Protein AF-A0A7X9AD05-F1 (afdb_monomer_lite)

Secondary structure (DSSP, 8-state):
-HHHHHHHHHHHHHHHGGG-S---PBPPTT-THHHHHHHHHHHHTPPPPPSSPSPBHHHHHHHHTTS-TT-TTHHHHHHHHHHH-GGGGS--SEEEEEEEEE---------SSS--SGGGG---GGGPPPSEEEEEEEEETTTEEEEEEEEE---S-------SS---S-SSS---TTT---

Foldseek 3Di:
DVVVVVVVVVVVVVVVVVPDFQAQDFDDPPDCLQVLQQVLCVLQPHDGPDPPDRHTLLSSLVSLVVRDCPDPPVVSSVVSCVVSPVNSNDQDQKTKDKDKDADDDEDDDPDPPDDQDPVSVDDDQVPDDFRIKIKIWMHGGPPDTDIDIDTHHDDPDDPDPPPVPDPPDRDPPHDDPVNDDD

Radius of gyration: 24.38 Å; chains: 1; bounding box: 54×46×70 Å

Structure (mmCIF, N/CA/C/O backbone):
data_AF-A0A7X9AD05-F1
#
_entry.id   AF-A0A7X9AD05-F1
#
loop_
_atom_site.group_PDB
_atom_site.id
_atom_site.type_symbol
_atom_site.label_atom_id
_atom_site.label_alt_id
_atom_site.label_comp_id
_atom_site.label_asym_id
_atom_site.label_entity_id
_atom_site.label_seq_id
_atom_site.pdbx_PDB_ins_code
_atom_site.Cartn_x
_atom_site.Cartn_y
_atom_site.Cartn_z
_atom_site.occupancy
_atom_site.B_iso_or_equiv
_atom_site.auth_seq_id
_atom_site.auth_comp_id
_atom_site.auth_asym_id
_atom_site.auth_atom_id
_atom_site.pdbx_PDB_model_num
ATOM 1 N N . MET A 1 1 ? 12.994 30.775 -22.967 1.00 59.28 1 MET A N 1
ATOM 2 C CA . MET A 1 1 ? 13.654 29.987 -21.895 1.00 59.28 1 MET A CA 1
ATOM 3 C C . MET A 1 1 ? 13.111 30.333 -20.508 1.00 59.28 1 MET A C 1
ATOM 5 O O . MET A 1 1 ? 12.642 29.428 -19.836 1.00 59.28 1 MET A O 1
ATOM 9 N N . LYS A 1 2 ? 13.046 31.617 -20.122 1.00 66.50 2 LYS A N 1
ATOM 10 C CA . LYS A 1 2 ? 12.497 32.092 -18.831 1.00 66.50 2 LYS A CA 1
ATOM 11 C C . LYS A 1 2 ? 11.080 31.570 -18.504 1.00 66.50 2 LYS A C 1
ATOM 13 O O . LYS A 1 2 ? 10.853 31.077 -17.409 1.00 66.50 2 LYS A O 1
ATOM 18 N N . ASN A 1 3 ? 10.178 31.549 -19.490 1.00 73.88 3 ASN A N 1
ATOM 19 C CA . ASN A 1 3 ? 8.810 31.038 -19.306 1.00 73.88 3 ASN A CA 1
ATOM 20 C C . ASN A 1 3 ? 8.749 29.505 -19.155 1.00 73.88 3 ASN A C 1
ATOM 22 O O . ASN A 1 3 ? 7.853 29.002 -18.498 1.00 73.88 3 ASN A O 1
ATOM 26 N N . ARG A 1 4 ? 9.710 28.755 -19.721 1.00 81.56 4 ARG A N 1
ATOM 27 C CA . ARG A 1 4 ? 9.767 27.285 -19.590 1.00 81.56 4 ARG A CA 1
ATOM 28 C C . ARG A 1 4 ? 10.265 26.867 -18.206 1.00 81.56 4 ARG A C 1
ATOM 30 O O . ARG A 1 4 ? 9.735 25.929 -17.631 1.00 81.56 4 ARG A O 1
ATOM 37 N N . ILE A 1 5 ? 11.232 27.610 -17.665 1.00 85.12 5 ILE A N 1
ATOM 38 C CA . ILE A 1 5 ? 11.743 27.420 -16.299 1.00 85.12 5 ILE A CA 1
ATOM 39 C C . ILE A 1 5 ? 10.659 27.762 -15.272 1.00 85.12 5 ILE A C 1
ATOM 41 O O . ILE A 1 5 ? 10.474 27.018 -14.317 1.00 85.12 5 ILE A O 1
ATOM 45 N N . LEU A 1 6 ? 9.899 28.842 -15.501 1.00 86.06 6 LEU A N 1
ATOM 46 C CA . LEU A 1 6 ? 8.766 29.209 -14.650 1.00 86.06 6 LEU A CA 1
ATOM 47 C C . LEU A 1 6 ? 7.694 28.108 -14.631 1.00 86.06 6 LEU A C 1
ATOM 49 O O . LEU A 1 6 ? 7.221 27.746 -13.563 1.00 86.06 6 LEU A O 1
ATOM 53 N N . VAL A 1 7 ? 7.350 27.549 -15.797 1.00 88.31 7 VAL A N 1
ATOM 54 C CA . VAL A 1 7 ? 6.380 26.446 -15.903 1.00 88.31 7 VAL A CA 1
ATOM 55 C C . VAL A 1 7 ? 6.884 25.188 -15.189 1.00 88.31 7 VAL A C 1
ATOM 57 O O . VAL A 1 7 ? 6.126 24.587 -14.437 1.00 88.31 7 VAL A O 1
ATOM 60 N N . LEU A 1 8 ? 8.160 24.824 -15.350 1.00 86.50 8 LEU A N 1
ATOM 61 C CA . LEU A 1 8 ? 8.777 23.700 -14.632 1.00 86.50 8 LEU A CA 1
ATOM 62 C C . LEU A 1 8 ? 8.750 23.891 -13.109 1.00 86.50 8 LEU A C 1
ATOM 64 O O . LEU A 1 8 ? 8.376 22.973 -12.388 1.00 86.50 8 LEU A O 1
ATOM 68 N N . LEU A 1 9 ? 9.073 25.091 -12.618 1.00 84.06 9 LEU A N 1
ATOM 69 C CA . LEU A 1 9 ? 8.995 25.421 -11.190 1.00 84.06 9 LEU A CA 1
ATOM 70 C C . LEU A 1 9 ? 7.565 25.336 -10.650 1.00 84.06 9 LEU A C 1
ATOM 72 O O . LEU A 1 9 ? 7.362 24.868 -9.534 1.00 84.06 9 LEU A O 1
ATOM 76 N N . LEU A 1 10 ? 6.580 25.761 -11.442 1.00 82.94 10 LEU A N 1
ATOM 77 C CA . LEU A 1 10 ? 5.171 25.738 -11.053 1.00 82.94 10 LEU A CA 1
ATOM 78 C C . LEU A 1 10 ? 4.627 24.302 -11.014 1.00 82.94 10 LEU A C 1
ATOM 80 O O . LEU A 1 10 ? 3.902 23.956 -10.088 1.00 82.94 10 LEU A O 1
ATOM 84 N N . ILE A 1 11 ? 5.051 23.444 -11.948 1.00 82.69 11 ILE A N 1
ATOM 85 C CA . ILE A 1 11 ? 4.758 22.003 -11.920 1.00 82.69 11 ILE A CA 1
ATOM 86 C C . ILE A 1 11 ? 5.378 21.361 -10.671 1.00 82.69 11 ILE A C 1
ATOM 88 O O . ILE A 1 11 ? 4.668 20.694 -9.924 1.00 82.69 11 ILE A O 1
ATOM 92 N N . CYS A 1 12 ? 6.660 21.610 -10.383 1.00 77.38 12 CYS A N 1
ATOM 93 C CA . CYS A 1 12 ? 7.314 21.073 -9.184 1.00 77.38 12 CYS A CA 1
ATOM 94 C C . CYS A 1 12 ? 6.660 21.563 -7.879 1.00 77.38 12 CYS A C 1
ATOM 96 O O . CYS A 1 12 ? 6.519 20.785 -6.937 1.00 77.38 12 CYS A O 1
ATOM 98 N N . ALA A 1 13 ? 6.220 22.824 -7.824 1.00 75.25 13 ALA A N 1
ATOM 99 C CA . ALA A 1 13 ? 5.523 23.376 -6.663 1.00 75.25 13 ALA A CA 1
ATOM 100 C C . ALA A 1 13 ? 4.153 22.711 -6.440 1.00 75.25 13 ALA A C 1
ATOM 102 O O . ALA A 1 13 ? 3.834 22.357 -5.308 1.00 75.25 13 ALA A O 1
ATOM 103 N N . VAL A 1 14 ? 3.381 22.458 -7.503 1.00 71.00 14 VAL A N 1
ATOM 104 C CA . VAL A 1 14 ? 2.099 21.734 -7.409 1.00 71.00 14 VAL A CA 1
ATOM 105 C C . VAL A 1 14 ? 2.316 20.277 -6.990 1.00 71.00 14 VAL A C 1
ATOM 107 O O . VAL A 1 14 ? 1.596 19.779 -6.133 1.00 71.00 14 VAL A O 1
ATOM 110 N N . PHE A 1 15 ? 3.343 19.601 -7.513 1.00 64.12 15 PHE A N 1
ATOM 111 C CA . PHE A 1 15 ? 3.672 18.230 -7.098 1.00 64.12 15 PHE A CA 1
ATOM 112 C C . PHE A 1 15 ? 4.129 18.130 -5.633 1.00 64.12 15 PHE A C 1
ATOM 114 O O . PHE A 1 15 ? 3.916 17.098 -5.003 1.00 64.12 15 PHE A O 1
ATOM 121 N N . SER A 1 16 ? 4.715 19.187 -5.061 1.00 59.03 16 SER A N 1
ATOM 122 C CA . SER A 1 16 ? 5.189 19.168 -3.669 1.00 59.03 16 SER A CA 1
ATOM 123 C C . SER A 1 16 ? 4.065 19.178 -2.625 1.00 59.03 16 SER A C 1
ATOM 125 O O . SER A 1 16 ? 4.252 18.652 -1.533 1.00 59.03 16 SER A O 1
ATOM 127 N N . THR A 1 17 ? 2.885 19.715 -2.956 1.00 54.47 17 THR A N 1
ATOM 128 C CA . THR A 1 17 ? 1.721 19.738 -2.049 1.00 54.47 17 THR A CA 1
ATOM 129 C C . THR A 1 17 ? 0.897 18.451 -2.088 1.00 54.47 17 THR A C 1
ATOM 131 O O . THR A 1 17 ? -0.057 18.304 -1.331 1.00 54.47 17 THR A O 1
ATOM 134 N N . LEU A 1 18 ? 1.241 17.519 -2.979 1.00 53.22 18 LEU A N 1
ATOM 135 C CA . LEU A 1 18 ? 0.522 16.267 -3.211 1.00 53.22 18 LEU A CA 1
ATOM 136 C C . LEU A 1 18 ? 0.957 15.127 -2.255 1.00 53.22 18 LEU A C 1
ATOM 138 O O . LEU A 1 18 ? 0.515 13.996 -2.396 1.00 53.22 18 LEU A O 1
ATOM 142 N N . THR A 1 19 ? 1.821 15.387 -1.274 1.00 51.84 19 THR A N 1
ATOM 143 C CA . THR A 1 19 ? 2.481 14.335 -0.476 1.00 51.84 19 THR A CA 1
ATOM 144 C C . THR A 1 19 ? 1.838 14.034 0.883 1.00 51.84 19 THR A C 1
ATOM 146 O O . THR A 1 19 ? 2.333 13.160 1.585 1.00 51.84 19 THR A O 1
ATOM 149 N N . ALA A 1 20 ? 0.746 14.709 1.262 1.00 48.84 20 ALA A N 1
ATOM 150 C CA . ALA A 1 20 ? 0.171 14.616 2.613 1.00 48.84 20 ALA A CA 1
ATOM 151 C C . ALA A 1 20 ? -1.355 14.404 2.629 1.00 48.84 20 ALA A C 1
ATOM 153 O O . ALA A 1 20 ? -2.076 15.076 3.364 1.00 48.84 20 ALA A O 1
ATOM 154 N N . ALA A 1 21 ? -1.866 13.497 1.795 1.00 53.94 21 ALA A N 1
ATOM 155 C CA . ALA A 1 21 ? -3.229 12.995 1.948 1.00 53.94 21 ALA A CA 1
ATOM 156 C C . ALA A 1 21 ? -3.192 11.622 2.631 1.00 53.94 21 ALA A C 1
ATOM 158 O O . ALA A 1 21 ? -2.285 10.836 2.330 1.00 53.94 21 ALA A O 1
ATOM 159 N N . PRO A 1 22 ? -4.154 11.304 3.520 1.00 59.25 22 PRO A N 1
ATOM 160 C CA . PRO A 1 22 ? -4.308 9.938 3.988 1.00 59.25 22 PRO A CA 1
ATOM 161 C C . PRO A 1 22 ? -4.460 9.019 2.782 1.00 59.25 22 PRO A C 1
ATOM 163 O O . PRO A 1 22 ? -5.060 9.370 1.760 1.00 59.25 22 PRO A O 1
ATOM 166 N N . SER A 1 23 ? -3.856 7.850 2.895 1.00 66.31 23 SER A N 1
ATOM 167 C CA . SER A 1 23 ? -3.658 6.943 1.783 1.00 66.31 23 SER A CA 1
ATOM 168 C C . SER A 1 23 ? -4.646 5.785 1.890 1.00 66.31 23 SER A C 1
ATOM 170 O O . SER A 1 23 ? -4.583 5.024 2.861 1.00 66.31 23 SER A O 1
ATOM 172 N N . PRO A 1 24 ? -5.503 5.561 0.878 1.00 69.31 24 PRO A N 1
ATOM 173 C CA . PRO A 1 24 ? -6.299 4.347 0.770 1.00 69.31 24 PRO A CA 1
ATOM 174 C C . PRO A 1 24 ? -5.419 3.197 0.259 1.00 69.31 24 PRO A C 1
ATOM 176 O O . PRO A 1 24 ? -5.693 2.564 -0.762 1.00 69.31 24 PRO A O 1
ATOM 179 N N . ALA A 1 25 ? -4.285 2.965 0.918 1.00 76.06 25 ALA A N 1
ATOM 180 C CA . ALA A 1 25 ? -3.402 1.867 0.575 1.00 76.06 25 ALA A CA 1
ATOM 181 C C . ALA A 1 25 ? -4.106 0.545 0.889 1.00 76.06 25 ALA A C 1
ATOM 183 O O . ALA A 1 25 ? -4.662 0.357 1.972 1.00 76.06 25 ALA A O 1
ATOM 184 N N . GLN A 1 26 ? -4.070 -0.382 -0.066 1.00 83.50 26 GLN A N 1
ATOM 185 C CA . GLN A 1 26 ? -4.309 -1.779 0.262 1.00 83.50 26 GLN A CA 1
ATOM 186 C C . GLN A 1 26 ? -3.167 -2.259 1.148 1.00 83.50 26 GLN A C 1
ATOM 188 O O . GLN A 1 26 ? -1.997 -2.028 0.843 1.00 83.50 26 GLN A O 1
ATOM 193 N N . ILE A 1 27 ? -3.516 -2.917 2.248 1.00 86.50 27 ILE A N 1
ATOM 194 C CA . ILE A 1 27 ? -2.545 -3.472 3.178 1.00 86.50 27 ILE A CA 1
ATOM 195 C C . ILE A 1 27 ? -1.965 -4.746 2.539 1.00 86.50 27 ILE A C 1
ATOM 197 O O . ILE A 1 27 ? -2.725 -5.686 2.266 1.00 86.50 27 ILE A O 1
ATOM 201 N N . PRO A 1 28 ? -0.642 -4.815 2.301 1.00 85.69 28 PRO A N 1
ATOM 202 C CA . PRO A 1 28 ? 0.008 -5.993 1.729 1.00 85.69 28 PRO A CA 1
ATOM 203 C C . PRO A 1 28 ? -0.277 -7.253 2.546 1.00 85.69 28 PRO A C 1
ATOM 205 O O . PRO A 1 28 ? -0.303 -7.181 3.771 1.00 85.69 28 PRO A O 1
ATOM 208 N N . MET A 1 29 ? -0.492 -8.399 1.890 1.00 87.56 29 MET A N 1
ATOM 209 C CA . MET A 1 29 ? -0.928 -9.649 2.542 1.00 87.56 29 MET A CA 1
ATOM 210 C C . MET A 1 29 ? 0.067 -10.188 3.587 1.00 87.56 29 MET A C 1
ATOM 212 O O . MET A 1 29 ? -0.317 -10.904 4.509 1.00 87.56 29 MET A O 1
ATOM 216 N N . ASP A 1 30 ? 1.340 -9.838 3.445 1.00 89.25 30 ASP A N 1
ATOM 217 C CA . ASP A 1 30 ? 2.445 -10.160 4.350 1.00 89.25 30 ASP A CA 1
ATOM 218 C C . ASP A 1 30 ? 2.546 -9.214 5.561 1.00 89.25 30 ASP A C 1
ATOM 220 O O . ASP A 1 30 ? 3.376 -9.429 6.444 1.00 89.25 30 ASP A O 1
ATOM 224 N N . SER A 1 31 ? 1.693 -8.188 5.640 1.00 89.56 31 SER A N 1
ATOM 225 C CA . SER A 1 31 ? 1.689 -7.232 6.746 1.00 89.56 31 SER A CA 1
ATOM 226 C C . SER A 1 31 ? 1.336 -7.895 8.088 1.00 89.56 31 SER A C 1
ATOM 228 O O . SER A 1 31 ? 0.340 -8.625 8.179 1.00 89.56 31 SER A O 1
ATOM 230 N N . PRO A 1 32 ? 2.073 -7.585 9.176 1.00 93.31 32 PRO A N 1
ATOM 231 C CA . PRO A 1 32 ? 1.780 -8.110 10.509 1.00 93.31 32 PRO A CA 1
ATOM 232 C C . PRO A 1 32 ? 0.438 -7.614 11.066 1.00 93.31 32 PRO A C 1
ATOM 234 O O . PRO A 1 32 ? -0.129 -8.274 11.939 1.00 93.31 32 PRO A O 1
ATOM 237 N N . ILE A 1 33 ? -0.114 -6.522 10.515 1.00 92.25 33 ILE A N 1
ATOM 238 C CA . ILE A 1 33 ? -1.386 -5.915 10.940 1.00 92.25 33 ILE A CA 1
ATOM 239 C C . ILE A 1 33 ? -2.511 -6.952 10.995 1.00 92.25 33 ILE A C 1
ATOM 241 O O . ILE A 1 33 ? -3.335 -6.916 11.902 1.00 92.25 33 ILE A O 1
ATOM 245 N N . TYR A 1 34 ? -2.543 -7.913 10.069 1.00 93.81 34 TYR A N 1
ATOM 246 C CA . TYR A 1 34 ? -3.579 -8.946 10.064 1.00 93.81 34 TYR A CA 1
ATOM 247 C C . TYR A 1 34 ? -3.544 -9.830 11.313 1.00 93.81 34 TYR A C 1
ATOM 249 O O . TYR A 1 34 ? -4.586 -10.140 11.886 1.00 93.81 34 TYR A O 1
ATOM 257 N N . GLN A 1 35 ? -2.347 -10.232 11.741 1.00 93.81 35 GLN A N 1
ATOM 258 C CA . GLN A 1 35 ? -2.169 -11.077 12.920 1.00 93.81 35 GLN A CA 1
ATOM 259 C C . GLN A 1 35 ? -2.347 -10.271 14.205 1.00 93.81 35 GLN A C 1
ATOM 261 O O . GLN A 1 35 ? -2.976 -10.750 15.149 1.00 93.81 35 GLN A O 1
ATOM 266 N N . GLU A 1 36 ? -1.824 -9.045 14.232 1.00 94.25 36 GLU A N 1
ATOM 267 C CA . GLU A 1 36 ? -1.976 -8.112 15.350 1.00 94.25 36 GLU A CA 1
ATOM 268 C C . GLU A 1 36 ? -3.465 -7.794 15.577 1.00 94.25 36 GLU A C 1
ATOM 270 O O . GLU A 1 36 ? -3.941 -7.858 16.711 1.00 94.25 36 GLU A O 1
ATOM 275 N N . MET A 1 37 ? -4.233 -7.574 14.503 1.00 93.88 37 MET A N 1
ATOM 276 C CA . MET A 1 37 ? -5.670 -7.319 14.586 1.00 93.88 37 MET A CA 1
ATOM 277 C C . MET A 1 37 ? -6.468 -8.532 15.047 1.00 93.88 37 MET A C 1
ATOM 279 O O . MET A 1 37 ? -7.274 -8.411 15.969 1.00 93.88 37 MET A O 1
ATOM 283 N N . ASP A 1 38 ? -6.215 -9.714 14.479 1.00 94.19 38 ASP A N 1
ATOM 284 C CA . ASP A 1 38 ? -6.850 -10.951 14.946 1.00 94.19 38 ASP A CA 1
ATOM 285 C C . ASP A 1 38 ? -6.571 -11.195 16.435 1.00 94.19 38 ASP A C 1
ATOM 287 O O . ASP A 1 38 ? -7.453 -11.621 17.183 1.00 94.19 38 ASP A O 1
ATOM 291 N N . THR A 1 39 ? -5.338 -10.924 16.870 1.00 94.62 39 THR A N 1
ATOM 292 C CA . THR A 1 39 ? -4.917 -11.078 18.264 1.00 94.62 39 THR A CA 1
ATOM 293 C C . THR A 1 39 ? -5.658 -10.097 19.160 1.00 94.62 39 THR A C 1
ATOM 295 O O . THR A 1 39 ? -6.234 -10.519 20.160 1.00 94.62 39 THR A O 1
ATOM 298 N N . LEU A 1 40 ? -5.717 -8.818 18.786 1.00 93.75 40 LEU A N 1
ATOM 299 C CA . LEU A 1 40 ? -6.407 -7.794 19.565 1.00 93.75 40 LEU A CA 1
ATOM 300 C C . LEU A 1 40 ? -7.902 -8.108 19.721 1.00 93.75 40 LEU A C 1
ATOM 302 O O . LEU A 1 40 ? -8.422 -8.077 20.835 1.00 93.75 40 LEU A O 1
ATOM 306 N N . PHE A 1 41 ? -8.580 -8.505 18.640 1.00 93.56 41 PHE A N 1
ATOM 307 C CA . PHE A 1 41 ? -9.992 -8.896 18.695 1.00 93.56 41 PHE A CA 1
ATOM 308 C C . PHE A 1 41 ? -10.225 -10.110 19.603 1.00 93.56 41 PHE A C 1
ATOM 310 O O . PHE A 1 41 ? -11.164 -10.107 20.401 1.00 93.56 41 PHE A O 1
ATOM 317 N N . ARG A 1 42 ? -9.344 -11.121 19.554 1.00 92.94 42 ARG A N 1
ATOM 318 C CA . ARG A 1 42 ? -9.415 -12.283 20.460 1.00 92.94 42 ARG A CA 1
ATOM 319 C C . ARG A 1 42 ? -9.202 -11.898 21.918 1.00 92.94 42 ARG A C 1
ATOM 321 O O . ARG A 1 42 ? -9.922 -12.401 22.774 1.00 92.94 42 ARG A O 1
ATOM 328 N N . LEU A 1 43 ? -8.229 -11.032 22.195 1.00 93.12 43 LEU A N 1
ATOM 329 C CA . LEU A 1 43 ? -7.899 -10.586 23.548 1.00 93.12 43 LEU A CA 1
ATOM 330 C C . LEU A 1 43 ? -9.057 -9.810 24.188 1.00 93.12 43 LEU A C 1
ATOM 332 O O . LEU A 1 43 ? -9.370 -10.026 25.354 1.00 93.12 43 LEU A O 1
ATOM 336 N N . VAL A 1 44 ? -9.742 -8.969 23.410 1.00 91.31 44 VAL A N 1
ATOM 337 C CA . VAL A 1 44 ? -10.922 -8.209 23.862 1.00 91.31 44 VAL A CA 1
ATOM 338 C C . VAL A 1 44 ? -12.191 -9.081 23.910 1.00 91.31 44 VAL A C 1
ATOM 340 O O . VAL A 1 44 ? -13.201 -8.683 24.484 1.00 91.31 44 VAL A O 1
ATOM 343 N N . GLY A 1 45 ? -12.156 -10.297 23.352 1.00 90.44 45 GLY A N 1
ATOM 344 C CA . GLY A 1 45 ? -13.301 -11.212 23.317 1.00 90.44 45 GLY A CA 1
ATOM 345 C C . GLY A 1 45 ? -14.348 -10.861 22.253 1.00 90.44 45 GLY A C 1
ATOM 346 O O . GLY A 1 45 ? -15.505 -11.265 22.370 1.00 90.44 45 GLY A O 1
ATOM 347 N N . LEU A 1 46 ? -13.957 -10.113 21.219 1.00 90.44 46 LEU A N 1
ATOM 348 C CA . LEU A 1 46 ? -14.804 -9.764 20.080 1.00 90.44 46 LEU A CA 1
ATOM 349 C C . LEU A 1 46 ? -14.728 -10.838 18.978 1.00 90.44 46 LEU A C 1
ATOM 351 O O . LEU A 1 46 ? -13.721 -11.545 18.859 1.00 90.44 46 LEU A O 1
ATOM 355 N N . PRO A 1 47 ? -15.778 -10.978 18.145 1.00 90.31 47 PRO A N 1
ATOM 356 C CA . PRO A 1 47 ? -15.711 -11.832 16.964 1.00 90.31 47 PRO A CA 1
ATOM 357 C C . PRO A 1 47 ? -14.605 -11.347 16.025 1.00 90.31 47 PRO A C 1
ATOM 359 O O . PRO A 1 47 ? -14.409 -10.147 15.870 1.00 90.31 47 PRO A O 1
ATOM 362 N N . LEU A 1 48 ? -13.897 -12.283 15.392 1.00 91.00 48 LEU A N 1
ATOM 363 C CA . LEU A 1 48 ? -12.773 -11.958 14.516 1.00 91.00 48 LEU A CA 1
ATOM 364 C C . LEU A 1 48 ? -13.161 -10.966 13.402 1.00 91.00 48 LEU A C 1
ATOM 366 O O . LEU A 1 48 ? -14.287 -11.027 12.894 1.00 91.00 48 LEU A O 1
ATOM 370 N N . PRO A 1 49 ? -12.220 -10.095 12.991 1.00 88.88 49 PRO A N 1
ATOM 371 C CA . PRO A 1 49 ? -12.426 -9.185 11.874 1.00 88.88 49 PRO A CA 1
ATOM 372 C C . PRO A 1 49 ? -12.634 -9.950 10.556 1.00 88.88 49 PRO A C 1
ATOM 374 O O . PRO A 1 49 ? -12.421 -11.161 10.461 1.00 88.88 49 PRO A O 1
ATOM 377 N N . SER A 1 50 ? -13.066 -9.233 9.515 1.00 86.00 50 SER A N 1
ATOM 378 C CA . SER A 1 50 ? -13.414 -9.819 8.213 1.00 86.00 50 SER A CA 1
ATOM 379 C C . SER A 1 50 ? -12.296 -10.694 7.633 1.00 86.00 50 SER A C 1
ATOM 381 O O . SER A 1 50 ? -11.199 -10.216 7.361 1.00 86.00 50 SER A O 1
ATOM 383 N N . ALA A 1 51 ? -12.592 -11.956 7.314 1.00 86.56 51 ALA A N 1
ATOM 384 C CA . ALA A 1 51 ? -11.635 -12.845 6.647 1.00 86.56 51 ALA A CA 1
ATOM 385 C C . ALA A 1 51 ? -11.345 -12.459 5.178 1.00 86.56 51 ALA A C 1
ATOM 387 O O . ALA A 1 51 ? -10.443 -13.026 4.563 1.00 86.56 51 ALA A O 1
ATOM 388 N N . SER A 1 52 ? -12.086 -11.498 4.612 1.00 86.75 52 SER A N 1
ATOM 389 C CA . SER A 1 52 ? -11.930 -11.039 3.223 1.00 86.75 52 SER A CA 1
ATOM 390 C C . SER A 1 52 ? -10.754 -10.066 3.095 1.00 86.75 52 SER A C 1
ATOM 392 O O . SER A 1 52 ? -10.943 -8.862 2.958 1.00 86.75 52 SER A O 1
ATOM 394 N N . ARG A 1 53 ? -9.534 -10.593 3.208 1.00 88.56 53 ARG A N 1
ATOM 395 C CA . ARG A 1 53 ? -8.274 -9.860 2.998 1.00 88.56 53 ARG A CA 1
ATOM 396 C C . ARG A 1 53 ? -7.941 -9.801 1.493 1.00 88.56 53 ARG A C 1
ATOM 398 O O . ARG A 1 53 ? -8.323 -10.729 0.777 1.00 88.56 53 ARG A O 1
ATOM 405 N N . PRO A 1 54 ? -7.183 -8.801 1.001 1.00 89.69 54 PRO A N 1
ATOM 406 C CA . PRO A 1 54 ? -6.559 -7.705 1.743 1.00 89.69 54 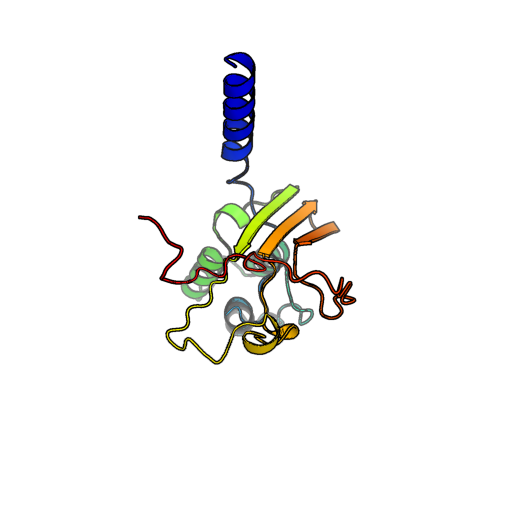PRO A CA 1
ATOM 407 C C . PRO A 1 54 ? -7.541 -6.581 2.085 1.00 89.69 54 PRO A C 1
ATOM 409 O O . PRO A 1 54 ? -8.440 -6.281 1.304 1.00 89.69 54 PRO A O 1
ATOM 412 N N . TRP A 1 55 ? -7.342 -5.950 3.242 1.00 88.00 55 TRP A N 1
ATOM 413 C CA . TRP A 1 55 ? -8.112 -4.770 3.648 1.00 88.00 55 TRP A CA 1
ATOM 414 C C . TRP A 1 55 ? -7.435 -3.496 3.141 1.00 88.00 55 TRP A C 1
ATOM 416 O O . TRP A 1 55 ? -6.212 -3.461 2.976 1.00 88.00 55 TRP A O 1
ATOM 426 N N . ASN A 1 56 ? -8.200 -2.430 2.934 1.00 83.31 56 ASN A N 1
ATOM 427 C CA . ASN A 1 56 ? -7.625 -1.088 2.822 1.00 83.31 56 ASN A CA 1
ATOM 428 C C . ASN A 1 56 ? -7.410 -0.455 4.211 1.00 83.31 56 ASN A C 1
ATOM 430 O O . ASN A 1 56 ? -7.985 -0.897 5.210 1.00 83.31 56 ASN A O 1
ATOM 434 N N . THR A 1 57 ? -6.581 0.591 4.284 1.00 84.50 57 THR A N 1
ATOM 435 C CA . THR A 1 57 ? -6.289 1.290 5.548 1.00 84.50 57 THR A CA 1
ATOM 436 C C . THR A 1 57 ? -7.559 1.760 6.264 1.00 84.50 57 THR A C 1
ATOM 438 O O . THR A 1 57 ? -7.692 1.558 7.466 1.00 84.50 57 THR A O 1
ATOM 441 N N . ASN A 1 58 ? -8.533 2.317 5.540 1.00 80.62 58 ASN A N 1
ATOM 442 C CA . ASN A 1 58 ? -9.767 2.847 6.129 1.00 80.62 58 ASN A CA 1
ATOM 443 C C . ASN A 1 58 ? -10.656 1.745 6.730 1.00 80.62 58 ASN A C 1
ATOM 445 O O . ASN A 1 58 ? -11.272 1.939 7.777 1.00 80.62 58 ASN A O 1
ATOM 449 N N . GLU A 1 59 ? -10.725 0.578 6.091 1.00 83.81 59 GLU A N 1
ATOM 450 C CA . GLU A 1 59 ? -11.398 -0.603 6.630 1.00 83.81 59 GLU A CA 1
ATOM 451 C C . GLU A 1 59 ? -10.730 -1.054 7.926 1.00 83.81 59 GLU A C 1
ATOM 453 O O . GLU A 1 59 ? -11.425 -1.303 8.910 1.00 83.81 59 GLU A O 1
ATOM 458 N N . ALA A 1 60 ? -9.395 -1.113 7.950 1.00 89.25 60 ALA A N 1
ATOM 459 C CA . ALA A 1 60 ? -8.637 -1.484 9.140 1.00 89.25 60 ALA A CA 1
ATOM 460 C C . ALA A 1 60 ? -8.858 -0.498 10.297 1.00 89.25 60 ALA A C 1
ATOM 462 O O . ALA A 1 60 ? -9.140 -0.923 11.416 1.00 89.25 60 ALA A O 1
ATOM 463 N N . VAL A 1 61 ? -8.842 0.809 10.021 1.00 87.00 61 VAL A N 1
ATOM 464 C CA . VAL A 1 61 ? -9.171 1.846 11.012 1.00 87.00 61 VAL A CA 1
ATOM 465 C C . VAL A 1 61 ? -10.601 1.680 11.522 1.00 87.00 61 VAL A C 1
ATOM 467 O O . VAL A 1 61 ? -10.831 1.696 12.728 1.00 87.00 61 VAL A O 1
ATOM 470 N N . LYS A 1 62 ? -11.571 1.432 10.636 1.00 86.06 62 LYS A N 1
ATOM 471 C CA . LYS A 1 62 ? -12.969 1.198 11.028 1.00 86.06 62 LYS A CA 1
ATOM 472 C C . LYS A 1 62 ? -13.155 -0.070 11.865 1.00 86.06 62 LYS A C 1
ATOM 474 O O . LYS A 1 62 ? -14.054 -0.123 12.695 1.00 86.06 62 LYS A O 1
ATOM 479 N N . MET A 1 63 ? -12.343 -1.100 11.649 1.00 89.62 63 MET A N 1
ATOM 480 C CA . MET A 1 63 ? -12.331 -2.275 12.523 1.00 89.62 63 MET A CA 1
ATOM 481 C C . MET A 1 63 ? -11.753 -1.922 13.893 1.00 89.62 63 MET A C 1
ATOM 483 O O . MET A 1 63 ? -12.312 -2.320 14.912 1.00 89.62 63 MET A O 1
ATOM 487 N N . LEU A 1 64 ? -10.699 -1.108 13.934 1.00 89.50 64 LEU A N 1
ATOM 488 C CA . LEU A 1 64 ? -10.076 -0.679 15.181 1.00 89.50 64 LEU A CA 1
ATOM 489 C C . LEU A 1 64 ? -10.994 0.190 16.051 1.00 89.50 64 LEU A C 1
ATOM 491 O O . LEU A 1 64 ? -10.960 0.069 17.273 1.00 89.50 64 LEU A O 1
ATOM 495 N N . THR A 1 65 ? -11.866 1.006 15.450 1.00 87.44 65 THR A N 1
ATOM 496 C CA . THR A 1 65 ? -12.855 1.805 16.199 1.00 87.44 65 THR A CA 1
ATOM 497 C C . THR A 1 65 ? -13.950 0.968 16.867 1.00 87.44 65 THR A C 1
ATOM 499 O O . THR A 1 65 ? -14.652 1.482 17.735 1.00 87.44 65 THR A O 1
ATOM 502 N N . MET A 1 66 ? -14.102 -0.315 16.510 1.00 86.56 66 MET A N 1
ATOM 503 C CA . MET A 1 66 ? -15.030 -1.228 17.196 1.00 86.56 66 MET A CA 1
ATOM 504 C C . MET A 1 66 ? -14.518 -1.657 18.575 1.00 86.56 66 MET A C 1
ATOM 506 O O . MET A 1 66 ? -15.296 -2.159 19.386 1.00 86.56 66 MET A O 1
ATOM 510 N N . ILE A 1 67 ? -13.220 -1.491 18.835 1.00 86.62 67 ILE A N 1
ATOM 511 C CA . ILE A 1 67 ? -12.595 -1.868 20.099 1.00 86.62 67 ILE A CA 1
ATOM 512 C C . ILE A 1 67 ? -12.725 -0.700 21.089 1.00 86.62 67 ILE A C 1
ATOM 514 O O . ILE A 1 67 ? -12.324 0.420 20.759 1.00 86.62 67 ILE A O 1
ATOM 518 N N . PRO A 1 68 ? -13.253 -0.938 22.304 1.00 83.19 68 PRO A N 1
ATOM 519 C CA . PRO A 1 68 ? -13.320 0.078 23.348 1.00 83.19 68 PRO A CA 1
ATOM 520 C C . PRO A 1 68 ? -11.937 0.637 23.704 1.00 83.19 68 PRO A C 1
ATOM 522 O O . PRO A 1 68 ? -10.973 -0.114 23.856 1.00 83.19 68 PRO A O 1
ATOM 525 N N . THR A 1 69 ? -11.849 1.957 23.875 1.00 76.44 69 THR A N 1
ATOM 526 C CA . THR A 1 69 ? -10.607 2.671 24.233 1.00 76.44 69 THR A CA 1
ATOM 527 C C . THR A 1 69 ? -10.156 2.410 25.678 1.00 76.44 69 THR A C 1
ATOM 529 O O . THR A 1 69 ? -9.064 2.799 26.064 1.00 76.44 69 THR A O 1
ATOM 532 N N . ASP A 1 70 ? -10.987 1.766 26.501 1.00 79.31 70 ASP A N 1
ATOM 533 C CA . ASP A 1 70 ? -10.671 1.376 27.882 1.00 79.31 70 ASP A CA 1
ATOM 534 C C . ASP A 1 70 ? -10.127 -0.061 27.993 1.00 79.31 70 ASP A C 1
ATOM 536 O O . ASP A 1 70 ? -10.028 -0.622 29.088 1.00 79.31 70 ASP A O 1
ATOM 540 N N . SER A 1 71 ? -9.764 -0.666 26.860 1.00 79.62 71 SER A N 1
ATOM 541 C CA . SER A 1 71 ? -9.209 -2.012 26.806 1.00 79.62 71 SER A CA 1
ATOM 542 C C . SER A 1 71 ? -7.855 -2.095 27.530 1.00 79.62 71 SER A C 1
ATOM 544 O O . SER A 1 71 ? -6.985 -1.245 27.330 1.00 79.62 71 SER A O 1
ATOM 546 N N . PRO A 1 72 ? -7.590 -3.168 28.301 1.00 86.50 72 PRO A N 1
ATOM 547 C CA . PRO A 1 72 ? -6.282 -3.393 28.923 1.00 86.50 72 PRO A CA 1
ATOM 548 C C . PRO A 1 72 ? -5.155 -3.658 27.906 1.00 86.50 72 PRO A C 1
ATOM 550 O O . PRO A 1 72 ? -3.998 -3.789 28.297 1.00 86.50 72 PRO A O 1
ATOM 553 N N . TYR A 1 73 ? -5.476 -3.744 26.611 1.00 90.44 73 TYR A N 1
ATOM 554 C CA . TYR A 1 73 ? -4.549 -4.035 25.514 1.00 90.44 73 TYR A CA 1
ATOM 555 C C . TYR A 1 73 ? -4.187 -2.790 24.685 1.00 90.44 73 TYR A C 1
ATOM 557 O O . TYR A 1 73 ? -3.903 -2.899 23.491 1.00 90.44 73 TYR A O 1
ATOM 565 N N . GLU A 1 74 ? -4.193 -1.611 25.312 1.00 88.19 74 GLU A N 1
ATOM 566 C CA . GLU A 1 74 ? -3.932 -0.322 24.655 1.00 88.19 74 GLU A CA 1
ATOM 567 C C . GLU A 1 74 ? -2.568 -0.261 23.948 1.00 88.19 74 GLU A C 1
ATOM 569 O O . GLU A 1 74 ? -2.435 0.352 22.892 1.00 88.19 74 GLU A O 1
ATOM 574 N N . GLU A 1 75 ? -1.555 -0.952 24.474 1.00 90.94 75 GLU A N 1
ATOM 575 C CA . GLU A 1 75 ? -0.230 -1.031 23.846 1.00 90.94 75 GLU A CA 1
ATOM 576 C C . GLU A 1 75 ? -0.296 -1.674 22.451 1.00 90.94 75 GLU A C 1
ATOM 578 O O . GLU A 1 75 ? 0.211 -1.118 21.478 1.00 90.94 75 GLU A O 1
ATOM 583 N N . LEU A 1 76 ? -0.987 -2.813 22.326 1.00 91.38 76 LEU A N 1
ATOM 584 C CA . LEU A 1 76 ? -1.157 -3.502 21.045 1.00 91.38 76 LEU A CA 1
ATOM 585 C C . LEU A 1 76 ? -1.994 -2.665 20.069 1.00 91.38 76 LEU A C 1
ATOM 587 O O . LEU A 1 76 ? -1.692 -2.615 18.878 1.00 91.38 76 LEU A O 1
ATOM 591 N N . ARG A 1 77 ? -3.018 -1.975 20.579 1.00 90.75 77 ARG A N 1
ATOM 592 C CA . ARG A 1 77 ? -3.812 -1.014 19.805 1.00 90.75 77 ARG A CA 1
ATOM 593 C C . ARG A 1 77 ? -2.928 0.104 19.246 1.00 90.75 77 ARG A C 1
ATOM 595 O O . ARG A 1 77 ? -2.974 0.350 18.046 1.00 90.75 77 ARG A O 1
ATOM 602 N N . THR A 1 78 ? -2.072 0.695 20.078 1.00 90.00 78 THR A N 1
ATOM 603 C CA . THR A 1 78 ? -1.150 1.776 19.687 1.00 90.00 78 THR A CA 1
ATOM 604 C C . THR A 1 78 ? -0.162 1.320 18.610 1.00 90.00 78 THR A C 1
ATOM 606 O O . THR A 1 78 ? 0.060 2.038 17.639 1.00 90.00 78 THR A O 1
ATOM 609 N N . ILE A 1 79 ? 0.385 0.102 18.724 1.00 92.12 79 ILE A N 1
ATOM 610 C CA . ILE A 1 79 ? 1.270 -0.478 17.697 1.00 92.12 79 ILE A CA 1
ATOM 611 C C . ILE A 1 79 ? 0.553 -0.550 16.344 1.00 92.12 79 ILE A C 1
ATOM 613 O O . ILE A 1 79 ? 1.120 -0.197 15.310 1.00 92.12 79 ILE A O 1
ATOM 617 N N . ILE A 1 80 ? -0.707 -0.987 16.340 1.00 91.19 80 ILE A N 1
ATOM 618 C CA . ILE A 1 80 ? -1.495 -1.088 15.110 1.00 91.19 80 ILE A CA 1
ATOM 619 C C . ILE A 1 80 ? -1.799 0.302 14.540 1.00 91.19 80 ILE A C 1
ATOM 621 O O . ILE A 1 80 ? -1.686 0.495 13.330 1.00 91.19 80 ILE A O 1
ATOM 625 N N . GLU A 1 81 ? -2.139 1.277 15.386 1.00 89.12 81 GLU A N 1
ATOM 626 C CA . GLU A 1 81 ? -2.355 2.673 14.979 1.00 89.12 81 GLU A CA 1
ATOM 627 C C . GLU A 1 81 ? -1.108 3.284 14.334 1.00 89.12 81 GLU A C 1
ATOM 629 O O . GLU A 1 81 ? -1.199 3.898 13.270 1.00 89.12 81 GLU A O 1
ATOM 634 N N . GLU A 1 82 ? 0.066 3.066 14.929 1.00 88.31 82 GLU A N 1
ATOM 635 C CA . GLU A 1 82 ? 1.339 3.550 14.396 1.00 88.31 82 GLU A CA 1
ATOM 636 C C . GLU A 1 82 ? 1.638 2.940 13.020 1.00 88.31 82 GLU A C 1
ATOM 638 O O . GLU A 1 82 ? 2.032 3.653 12.095 1.00 88.31 82 GLU A O 1
ATOM 643 N N . ARG A 1 83 ? 1.379 1.636 12.842 1.00 88.12 83 ARG A N 1
ATOM 644 C CA . ARG A 1 83 ? 1.555 0.958 11.547 1.00 88.12 83 ARG A CA 1
ATOM 645 C C . ARG A 1 83 ? 0.555 1.403 10.487 1.00 88.12 83 ARG A C 1
ATOM 647 O O . ARG A 1 83 ? 0.915 1.465 9.312 1.00 88.12 83 ARG A O 1
ATOM 654 N N . LEU A 1 84 ? -0.692 1.668 10.876 1.00 84.81 84 LEU A N 1
ATOM 655 C CA . LEU A 1 84 ? -1.713 2.200 9.972 1.00 84.81 84 LEU A CA 1
ATOM 656 C C . LEU A 1 84 ? -1.426 3.655 9.592 1.00 84.81 84 LEU A C 1
ATOM 658 O O . LEU A 1 84 ? -1.900 4.103 8.553 1.00 84.81 84 LEU A O 1
ATOM 662 N N . GLY A 1 85 ? -0.612 4.359 10.376 1.00 79.69 85 GLY A N 1
ATOM 663 C CA . GLY A 1 85 ? -0.234 5.746 10.166 1.00 79.69 85 GLY A CA 1
ATOM 664 C C . GLY A 1 85 ? -1.245 6.693 10.823 1.00 79.69 85 GLY A C 1
ATOM 665 O O . GLY A 1 85 ? -2.437 6.618 10.514 1.00 79.69 85 GLY A O 1
ATOM 666 N N . PRO A 1 86 ? -0.800 7.621 11.690 1.00 65.44 86 PRO A N 1
ATOM 667 C CA . PRO A 1 86 ? -1.693 8.468 12.485 1.00 65.44 86 PRO A CA 1
ATOM 668 C C . PRO A 1 86 ? -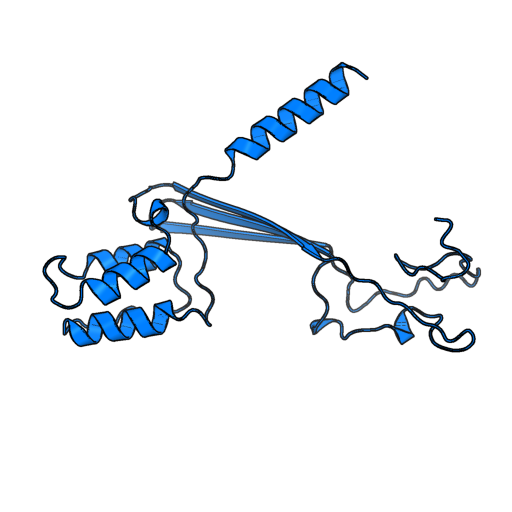2.601 9.362 11.629 1.00 65.44 86 PRO A C 1
ATOM 670 O O . PRO A 1 86 ? -3.746 9.618 11.998 1.00 65.44 86 PRO A O 1
ATOM 673 N N . ASP A 1 87 ? -2.138 9.771 10.447 1.00 65.25 87 ASP A N 1
ATOM 674 C CA . ASP A 1 87 ? -2.917 10.603 9.524 1.00 65.25 87 ASP A CA 1
ATOM 675 C C . ASP A 1 87 ? -4.131 9.858 8.939 1.00 65.25 87 ASP A C 1
ATOM 677 O O . ASP A 1 87 ? -5.157 10.472 8.633 1.00 65.25 87 ASP A O 1
ATOM 681 N N . ASN A 1 88 ? -4.059 8.524 8.849 1.00 65.06 88 ASN A N 1
ATOM 682 C CA . ASN A 1 88 ? -5.139 7.677 8.335 1.00 65.06 88 ASN A CA 1
ATOM 683 C C . ASN A 1 88 ? -6.240 7.407 9.377 1.00 65.06 88 ASN A C 1
ATOM 685 O O . ASN A 1 88 ? -7.283 6.860 9.031 1.00 65.06 88 ASN A O 1
ATOM 689 N N . LEU A 1 89 ? -6.037 7.803 10.640 1.00 57.44 89 LEU A N 1
ATOM 690 C CA . LEU A 1 89 ? -7.024 7.656 11.719 1.00 57.44 89 LEU A CA 1
ATOM 691 C C . LEU A 1 89 ? -8.098 8.754 11.703 1.00 57.44 89 LEU A C 1
ATOM 693 O O . LEU A 1 89 ? -9.067 8.689 12.459 1.00 57.44 89 LEU A O 1
ATOM 697 N N . THR A 1 90 ? -7.937 9.775 10.858 1.00 60.00 90 THR A N 1
ATOM 698 C CA . THR A 1 90 ? -8.951 10.816 10.676 1.00 60.00 90 THR A CA 1
ATOM 699 C C . THR A 1 90 ? -10.007 10.362 9.671 1.00 60.00 90 THR A C 1
ATOM 701 O O . THR A 1 90 ? -9.675 9.919 8.575 1.00 60.00 90 THR A O 1
ATOM 704 N N . ASP A 1 91 ? -11.288 10.470 10.043 1.00 58.72 91 ASP A N 1
ATOM 705 C CA . ASP A 1 91 ? -12.431 10.085 9.201 1.00 58.72 91 ASP A CA 1
ATOM 706 C C . ASP A 1 91 ? -12.562 11.050 8.012 1.00 58.72 91 ASP A C 1
ATOM 708 O O . ASP A 1 91 ? -13.295 12.043 8.040 1.00 58.72 91 ASP A O 1
ATOM 712 N N . GLN A 1 92 ? -11.755 10.817 6.978 1.00 61.97 92 GLN A N 1
ATOM 713 C CA . GLN A 1 92 ? -11.751 11.622 5.768 1.00 61.97 92 GLN A CA 1
ATOM 714 C C . GLN A 1 92 ? -12.621 10.957 4.709 1.00 61.97 92 GLN A C 1
ATOM 716 O O . GLN A 1 92 ? -12.376 9.840 4.257 1.00 61.97 92 GLN A O 1
ATOM 721 N N . SER A 1 93 ? -13.642 11.691 4.258 1.00 68.44 93 SER A N 1
ATOM 722 C CA . SER A 1 93 ? -14.542 11.241 3.193 1.00 68.44 93 SER A CA 1
ATOM 723 C C . SER A 1 93 ? -13.848 11.088 1.836 1.00 68.44 93 SER A C 1
ATOM 725 O O . SER A 1 93 ? -14.447 10.531 0.922 1.00 68.44 93 SER A O 1
ATOM 727 N N . PHE A 1 94 ? -12.617 11.573 1.676 1.00 76.69 94 PHE A N 1
ATOM 728 C CA . PHE A 1 94 ? -11.832 11.411 0.459 1.00 76.69 94 PHE A CA 1
ATOM 729 C C . PHE A 1 94 ? -10.356 11.211 0.799 1.00 76.69 94 PHE A C 1
ATOM 731 O O . PHE A 1 94 ? -9.778 12.006 1.535 1.00 76.69 94 PHE A O 1
ATOM 738 N N . SER A 1 95 ? -9.754 10.171 0.235 1.00 77.69 95 SER A N 1
ATOM 739 C CA . SER A 1 95 ? -8.341 9.841 0.399 1.00 77.69 95 SER A CA 1
ATOM 740 C C . SER A 1 95 ? -7.757 9.422 -0.946 1.00 77.69 95 SER A C 1
ATOM 742 O O . SER A 1 95 ? -8.467 8.907 -1.814 1.00 77.69 95 SER A O 1
ATOM 744 N N . TRP A 1 96 ? -6.471 9.678 -1.167 1.00 78.69 96 TRP A N 1
ATOM 745 C CA . TRP A 1 96 ? -5.820 9.340 -2.429 1.00 78.69 96 TRP A CA 1
ATOM 746 C C . TRP A 1 96 ? -4.321 9.107 -2.237 1.00 78.69 96 TRP A C 1
ATOM 748 O O . TRP A 1 96 ? -3.709 9.618 -1.304 1.00 78.69 96 TRP A O 1
ATOM 758 N N . ARG A 1 97 ? -3.732 8.296 -3.115 1.00 80.12 97 ARG A N 1
ATOM 759 C CA . ARG A 1 97 ? -2.313 7.945 -3.132 1.00 80.12 97 ARG A CA 1
ATOM 760 C C . ARG A 1 97 ? -1.809 7.959 -4.566 1.00 80.12 97 ARG A C 1
ATOM 762 O O . ARG A 1 97 ? -2.430 7.379 -5.452 1.00 80.12 97 ARG A O 1
ATOM 769 N N . PHE A 1 98 ? -0.650 8.573 -4.764 1.00 82.25 98 PHE A N 1
ATOM 770 C CA . PHE A 1 98 ? 0.135 8.460 -5.986 1.00 82.25 98 PHE A CA 1
ATOM 771 C C . PHE A 1 98 ? 1.534 7.960 -5.628 1.00 82.25 98 PHE A C 1
ATOM 773 O O . PHE A 1 98 ? 2.230 8.580 -4.824 1.00 82.25 98 PHE A O 1
ATOM 780 N N . THR A 1 99 ? 1.936 6.824 -6.189 1.00 82.94 99 THR A N 1
ATOM 781 C CA . THR A 1 99 ? 3.220 6.179 -5.896 1.00 82.94 99 THR A CA 1
ATOM 782 C C . THR A 1 99 ? 3.971 5.917 -7.199 1.00 82.94 99 THR A C 1
ATOM 784 O O . THR A 1 99 ? 3.809 4.860 -7.806 1.00 82.94 99 THR A O 1
ATOM 787 N N . PRO A 1 100 ? 4.791 6.879 -7.656 1.00 83.50 100 PRO A N 1
ATOM 788 C CA . PRO A 1 100 ? 5.685 6.658 -8.779 1.00 83.50 100 PRO A CA 1
ATOM 789 C C . PRO A 1 100 ? 6.893 5.831 -8.323 1.00 83.50 100 PRO A C 1
ATOM 791 O O . PRO A 1 100 ? 7.622 6.228 -7.414 1.00 83.50 100 PRO A O 1
ATOM 794 N N . THR A 1 101 ? 7.131 4.701 -8.979 1.00 84.44 101 THR A N 1
ATOM 795 C CA . THR A 1 101 ? 8.298 3.842 -8.755 1.00 84.44 101 THR A CA 1
ATOM 796 C C . THR A 1 101 ? 9.149 3.805 -10.016 1.00 84.44 101 THR A C 1
ATOM 798 O O . THR A 1 101 ? 8.641 3.582 -11.114 1.00 84.44 101 THR A O 1
ATOM 801 N N . ILE A 1 102 ? 10.456 4.011 -9.860 1.00 85.62 102 ILE A N 1
ATOM 802 C CA . ILE A 1 102 ? 11.440 3.888 -10.939 1.00 85.62 102 ILE A CA 1
ATOM 803 C C . ILE A 1 102 ? 12.399 2.769 -10.550 1.00 85.62 102 ILE A C 1
ATOM 805 O O . ILE A 1 102 ? 13.043 2.843 -9.503 1.00 85.62 102 ILE A O 1
ATOM 809 N N . ASN A 1 103 ? 12.498 1.740 -11.387 1.00 82.25 103 ASN A N 1
ATOM 810 C CA . ASN A 1 103 ? 13.450 0.651 -11.207 1.00 82.25 103 ASN A CA 1
ATOM 811 C C . ASN A 1 103 ? 14.557 0.777 -12.254 1.00 82.25 103 ASN A C 1
ATOM 813 O O . ASN A 1 103 ? 14.291 0.885 -13.450 1.00 82.25 103 ASN A O 1
ATOM 817 N N . LEU A 1 104 ? 15.805 0.751 -11.792 1.00 82.38 104 LEU A N 1
ATOM 818 C CA . LEU A 1 104 ? 16.985 0.761 -12.648 1.00 82.38 104 LEU A CA 1
ATOM 819 C C . LEU A 1 104 ? 17.625 -0.624 -12.626 1.00 82.38 104 LEU A C 1
ATOM 821 O O . LEU A 1 104 ? 17.837 -1.198 -11.558 1.00 82.38 104 LEU A O 1
ATOM 825 N N . GLU A 1 105 ? 17.940 -1.142 -13.807 1.00 75.94 105 GLU A N 1
ATOM 826 C CA . GLU A 1 105 ? 18.665 -2.394 -13.983 1.00 75.94 105 GLU A CA 1
ATOM 827 C C . GLU A 1 105 ? 19.917 -2.126 -14.819 1.00 75.94 105 GLU A C 1
ATOM 829 O O . GLU A 1 105 ? 19.864 -1.405 -15.815 1.00 75.94 105 GLU A O 1
ATOM 834 N N . GLY A 1 106 ? 21.047 -2.679 -14.382 1.00 76.81 106 GLY A N 1
ATOM 835 C CA . GLY A 1 106 ? 22.330 -2.558 -15.058 1.00 76.81 106 GLY A CA 1
ATOM 836 C C . GLY A 1 106 ? 23.068 -3.888 -15.010 1.00 76.81 106 GLY A C 1
ATOM 837 O O . GLY A 1 106 ? 23.043 -4.579 -13.991 1.00 76.81 106 GLY A O 1
ATOM 838 N N . TYR A 1 107 ? 23.721 -4.232 -16.115 1.00 74.12 107 TYR A N 1
ATOM 839 C CA . TYR A 1 107 ? 24.487 -5.462 -16.269 1.00 74.12 107 TYR A CA 1
ATOM 840 C C . TYR A 1 107 ? 25.933 -5.109 -16.612 1.00 74.12 107 TYR A C 1
ATOM 842 O O . TYR A 1 107 ? 26.176 -4.222 -17.427 1.00 74.12 107 TYR A O 1
ATOM 850 N N . LEU A 1 108 ? 26.886 -5.789 -15.975 1.00 73.19 108 LEU A N 1
ATOM 851 C CA . LEU A 1 108 ? 28.318 -5.581 -16.180 1.00 73.19 108 LEU A CA 1
ATOM 852 C C . LEU A 1 108 ? 28.981 -6.934 -16.444 1.00 73.19 108 LEU A C 1
ATOM 854 O O . LEU A 1 108 ? 28.796 -7.869 -15.664 1.00 73.19 108 LEU A O 1
ATOM 858 N N . HIS A 1 109 ? 29.788 -7.026 -17.502 1.00 72.81 109 HIS A N 1
ATOM 859 C CA . HIS A 1 109 ? 30.676 -8.165 -17.750 1.00 72.81 109 HIS A CA 1
ATOM 860 C C . HIS A 1 109 ? 32.126 -7.723 -17.912 1.00 72.81 109 HIS A C 1
ATOM 862 O O . HIS A 1 109 ? 32.432 -6.600 -18.296 1.00 72.81 109 HIS A O 1
ATOM 868 N N . THR A 1 110 ? 33.030 -8.659 -17.636 1.00 72.38 110 THR A N 1
ATOM 869 C CA . THR A 1 110 ? 34.472 -8.534 -17.885 1.00 72.38 110 THR A CA 1
ATOM 870 C C . THR A 1 110 ? 34.953 -9.444 -19.018 1.00 72.38 110 THR A C 1
ATOM 872 O O . THR A 1 110 ? 36.124 -9.389 -19.390 1.00 72.38 110 THR A O 1
ATOM 875 N N . ASN A 1 111 ? 34.070 -10.289 -19.561 1.00 71.25 111 ASN A N 1
ATOM 876 C CA . ASN A 1 111 ? 34.388 -11.234 -20.626 1.00 71.25 111 ASN A CA 1
ATOM 877 C C . ASN A 1 111 ? 34.209 -10.565 -22.007 1.00 71.25 111 ASN A C 1
ATOM 879 O O . ASN A 1 111 ? 33.131 -10.036 -22.266 1.00 71.25 111 ASN A O 1
ATOM 883 N N . PRO A 1 112 ? 35.225 -10.576 -22.889 1.00 64.75 112 PRO A N 1
ATOM 884 C CA . PRO A 1 112 ? 35.143 -9.972 -24.221 1.00 64.75 112 PRO A CA 1
ATOM 885 C C . PRO A 1 112 ? 34.487 -10.865 -25.293 1.00 64.75 112 PRO A C 1
ATOM 887 O O . PRO A 1 112 ? 34.185 -10.382 -26.391 1.00 64.75 112 PRO A O 1
ATOM 890 N N . THR A 1 113 ? 34.307 -12.165 -25.036 1.00 65.69 113 THR A N 1
ATOM 891 C CA . THR A 1 113 ? 33.807 -13.129 -26.033 1.00 65.69 113 THR A CA 1
ATOM 892 C C . THR A 1 113 ? 32.358 -13.528 -25.810 1.00 65.69 113 THR A C 1
ATOM 894 O O . THR A 1 113 ? 31.609 -13.588 -26.783 1.00 65.69 113 THR A O 1
ATOM 897 N N . ASP A 1 114 ? 31.955 -13.725 -24.557 1.00 63.28 114 ASP A N 1
ATOM 898 C CA . ASP A 1 114 ? 30.611 -14.181 -24.187 1.00 63.28 114 ASP A CA 1
ATOM 899 C C . ASP A 1 114 ? 29.790 -13.031 -23.570 1.00 63.28 114 ASP A C 1
ATOM 901 O O . ASP A 1 114 ? 30.371 -12.092 -23.028 1.00 63.28 114 ASP A O 1
ATOM 905 N N . PHE A 1 115 ? 28.452 -13.123 -23.612 1.00 63.25 115 PHE A N 1
ATOM 906 C CA . PHE A 1 115 ? 27.491 -12.145 -23.056 1.00 63.25 115 PHE A CA 1
ATOM 907 C C . PHE A 1 115 ? 27.304 -10.834 -23.842 1.00 63.25 115 PHE A C 1
ATOM 909 O O . PHE A 1 115 ? 27.175 -9.756 -23.262 1.00 63.25 115 PHE A O 1
ATOM 916 N N . LYS A 1 116 ? 27.246 -10.918 -25.175 1.00 65.50 116 LYS A N 1
ATOM 917 C CA . LYS A 1 116 ? 27.066 -9.747 -26.056 1.00 65.50 116 LYS A CA 1
ATOM 918 C C . LYS A 1 116 ? 25.612 -9.442 -26.390 1.00 65.50 116 LYS A C 1
ATOM 920 O O . LYS A 1 116 ? 25.309 -8.351 -26.865 1.00 65.50 116 LYS A O 1
ATOM 925 N N . THR A 1 117 ? 24.713 -10.403 -26.198 1.00 62.31 117 THR A N 1
ATOM 926 C CA . THR A 1 117 ? 23.319 -10.264 -26.611 1.00 62.31 117 THR A CA 1
ATOM 927 C C . THR A 1 117 ? 22.406 -10.084 -25.411 1.00 62.31 117 THR A C 1
ATOM 929 O O . THR A 1 117 ? 22.660 -10.582 -24.319 1.00 62.31 117 THR A O 1
ATOM 932 N N . TYR A 1 118 ? 21.281 -9.406 -25.622 1.00 61.06 118 TYR A N 1
ATOM 933 C CA . TYR A 1 118 ? 20.254 -9.218 -24.595 1.00 61.06 118 TYR A CA 1
ATOM 934 C C . TYR A 1 118 ? 19.757 -10.541 -23.977 1.00 61.06 118 TYR A C 1
ATOM 936 O O . TYR A 1 118 ? 19.396 -10.587 -22.803 1.00 61.06 118 TYR A O 1
ATOM 944 N N . GLN A 1 119 ? 19.750 -11.625 -24.761 1.00 63.72 119 GLN A N 1
ATOM 945 C CA . GLN A 1 119 ? 19.305 -12.946 -24.311 1.00 63.72 119 GLN A CA 1
ATOM 946 C C . GLN A 1 119 ? 20.268 -13.572 -23.293 1.00 63.72 119 GLN A C 1
ATOM 948 O O . GLN A 1 119 ? 19.815 -14.313 -22.423 1.00 63.72 119 GLN A O 1
ATOM 953 N N . ASP A 1 120 ? 21.553 -13.209 -23.341 1.00 65.75 120 ASP A N 1
ATOM 954 C CA . ASP A 1 120 ? 22.576 -13.690 -22.404 1.00 65.75 120 ASP A CA 1
ATOM 955 C C . ASP A 1 120 ? 22.409 -13.081 -20.998 1.00 65.75 120 ASP A C 1
ATOM 957 O O . ASP A 1 120 ? 22.864 -13.646 -20.006 1.00 65.75 120 ASP A O 1
ATOM 961 N N . TRP A 1 121 ? 21.708 -11.945 -20.911 1.00 65.56 121 TRP A N 1
ATOM 962 C CA . TRP A 1 121 ? 21.429 -11.191 -19.684 1.00 65.56 121 TRP A CA 1
ATOM 963 C C . TRP A 1 121 ? 19.981 -11.338 -19.214 1.00 65.56 121 TRP A C 1
ATOM 965 O O . TRP A 1 121 ? 19.486 -10.546 -18.406 1.00 65.56 121 TRP A O 1
ATOM 975 N N . ASN A 1 122 ? 19.255 -12.325 -19.741 1.00 64.12 122 ASN A N 1
ATOM 976 C CA . ASN A 1 122 ? 17.827 -12.428 -19.499 1.00 64.12 122 ASN A CA 1
ATOM 977 C C . ASN A 1 122 ? 17.516 -12.943 -18.085 1.00 64.12 122 ASN A C 1
ATOM 979 O O . ASN A 1 122 ? 17.291 -14.132 -17.875 1.00 64.12 122 ASN A O 1
ATOM 983 N N . ARG A 1 123 ? 17.462 -12.039 -17.100 1.00 63.38 123 ARG A N 1
ATOM 984 C CA . ARG A 1 123 ? 16.687 -12.256 -15.873 1.00 63.38 123 ARG A CA 1
ATOM 985 C C . ARG A 1 123 ? 15.248 -12.594 -16.273 1.00 63.38 123 ARG A C 1
ATOM 987 O O . ARG A 1 123 ? 14.682 -11.847 -17.063 1.00 63.38 123 ARG A O 1
ATOM 994 N N . SER A 1 124 ? 14.689 -13.698 -15.777 1.00 65.25 124 SER A N 1
ATOM 995 C CA . SER A 1 124 ? 13.348 -14.186 -16.138 1.00 65.25 124 SER A CA 1
ATOM 996 C C . SER A 1 124 ? 12.329 -13.048 -16.249 1.00 65.25 124 SER A C 1
ATOM 998 O O . SER A 1 124 ? 12.296 -12.181 -15.378 1.00 65.25 124 SER A O 1
ATOM 1000 N N . TYR A 1 125 ? 11.493 -13.057 -17.294 1.00 66.69 125 TYR A N 1
ATOM 1001 C CA . TYR A 1 125 ? 10.463 -12.030 -17.514 1.00 66.69 125 TYR A CA 1
ATOM 1002 C C . TYR A 1 125 ? 9.604 -11.787 -16.262 1.00 66.69 125 TYR A C 1
ATOM 1004 O O . TYR A 1 125 ? 9.391 -10.638 -15.889 1.00 66.69 125 TYR A O 1
ATOM 1012 N N . ASP A 1 126 ? 9.214 -12.861 -15.572 1.00 69.81 126 ASP A N 1
ATOM 1013 C CA . ASP A 1 126 ? 8.394 -12.802 -14.356 1.00 69.81 126 ASP A CA 1
ATOM 1014 C C . ASP A 1 126 ? 9.113 -12.146 -13.160 1.00 69.81 126 ASP A C 1
ATOM 1016 O O . ASP A 1 126 ? 8.472 -11.558 -12.293 1.00 69.81 126 ASP A O 1
ATOM 1020 N N . ASP A 1 127 ? 10.449 -12.204 -13.121 1.00 74.88 127 ASP A N 1
ATOM 1021 C CA . ASP A 1 127 ? 11.264 -11.645 -12.034 1.00 74.88 127 ASP A CA 1
ATOM 1022 C C . ASP A 1 127 ? 11.683 -10.188 -12.291 1.00 74.88 127 ASP A C 1
ATOM 1024 O O . ASP A 1 127 ? 12.272 -9.536 -11.414 1.00 74.88 127 ASP A O 1
ATOM 1028 N N . ARG A 1 128 ? 11.449 -9.672 -13.504 1.00 77.12 128 ARG A N 1
ATOM 1029 C CA . ARG A 1 128 ? 11.842 -8.316 -13.893 1.00 77.12 128 ARG A CA 1
ATOM 1030 C C . ARG A 1 128 ? 10.822 -7.305 -13.397 1.00 77.12 128 ARG A C 1
ATOM 1032 O O . ARG A 1 128 ? 9.640 -7.357 -13.721 1.00 77.12 128 ARG A O 1
ATOM 1039 N N . LYS A 1 129 ? 11.310 -6.321 -12.643 1.00 82.25 129 LYS A N 1
ATOM 1040 C CA . LYS A 1 129 ? 10.487 -5.189 -12.214 1.00 82.25 129 LYS A CA 1
ATOM 1041 C C . LYS A 1 129 ? 10.225 -4.242 -13.395 1.00 82.25 129 LYS A C 1
ATOM 1043 O O . LYS A 1 129 ? 11.131 -4.039 -14.207 1.00 82.25 129 LYS A O 1
ATOM 1048 N N . PRO A 1 130 ? 9.034 -3.622 -13.483 1.00 83.94 130 PRO A N 1
ATOM 1049 C CA . PRO A 1 130 ? 8.756 -2.597 -14.488 1.00 83.94 130 PRO A CA 1
ATOM 1050 C C . PRO A 1 130 ? 9.726 -1.420 -14.330 1.00 83.94 130 PRO A C 1
ATOM 1052 O O . PRO A 1 130 ? 10.033 -1.020 -13.208 1.00 83.94 130 PRO A O 1
ATOM 1055 N N . MET A 1 131 ? 10.204 -0.845 -15.438 1.00 85.25 131 MET A N 1
ATOM 1056 C CA . MET A 1 131 ? 11.151 0.281 -15.401 1.00 85.25 131 MET A CA 1
ATOM 1057 C C . MET A 1 131 ? 10.519 1.505 -14.739 1.00 85.25 131 MET A C 1
ATOM 1059 O O . MET A 1 131 ? 11.144 2.173 -13.918 1.00 85.25 131 MET A O 1
ATOM 1063 N N . VAL A 1 132 ? 9.260 1.773 -15.083 1.00 85.44 132 VAL A N 1
ATOM 1064 C CA . VAL A 1 132 ? 8.441 2.814 -14.464 1.00 85.44 132 VAL A CA 1
ATOM 1065 C C . VAL A 1 132 ? 7.098 2.206 -14.097 1.00 85.44 132 VAL A C 1
ATOM 1067 O O . VAL A 1 132 ? 6.469 1.563 -14.935 1.00 85.44 132 VAL A O 1
ATOM 1070 N N . ASP A 1 133 ? 6.657 2.432 -12.866 1.00 87.56 133 ASP A N 1
ATOM 1071 C CA . ASP A 1 133 ? 5.321 2.090 -12.384 1.00 87.56 133 ASP A CA 1
ATOM 1072 C C . ASP A 1 133 ? 4.677 3.336 -11.779 1.00 87.56 133 ASP A C 1
ATOM 1074 O O . ASP A 1 133 ? 5.207 3.935 -10.841 1.00 87.56 133 ASP A O 1
ATOM 1078 N N . LEU A 1 134 ? 3.568 3.769 -12.366 1.00 88.50 134 LEU A N 1
ATOM 1079 C CA . LEU A 1 134 ? 2.764 4.881 -11.885 1.00 88.50 134 LEU A CA 1
ATOM 1080 C C . LEU A 1 134 ? 1.501 4.309 -11.259 1.00 88.50 134 LEU A C 1
ATOM 1082 O O . LEU A 1 134 ? 0.530 4.020 -11.958 1.00 88.50 134 LEU A O 1
ATOM 1086 N N . ASP A 1 135 ? 1.519 4.167 -9.941 1.00 87.50 135 ASP A N 1
ATOM 1087 C CA . ASP A 1 135 ? 0.381 3.660 -9.191 1.00 87.50 135 ASP A CA 1
ATOM 1088 C C . ASP A 1 135 ? -0.461 4.814 -8.638 1.00 87.50 135 ASP A C 1
ATOM 1090 O O . ASP A 1 135 ? 0.052 5.750 -8.016 1.00 87.50 135 ASP A O 1
ATOM 1094 N N . PHE A 1 136 ? -1.766 4.755 -8.888 1.00 87.25 136 PHE A N 1
ATOM 1095 C CA . PHE A 1 136 ? -2.737 5.728 -8.418 1.00 87.25 136 PHE A CA 1
ATOM 1096 C C . PHE A 1 136 ? -3.909 5.017 -7.748 1.00 87.25 136 PHE A C 1
ATOM 1098 O O . PHE A 1 136 ? -4.535 4.127 -8.323 1.00 87.25 136 PHE A O 1
ATOM 1105 N N . ALA A 1 137 ? -4.253 5.451 -6.543 1.00 85.38 137 ALA A N 1
ATOM 1106 C CA . ALA A 1 137 ? -5.420 4.974 -5.822 1.00 85.38 137 ALA A CA 1
ATOM 1107 C C . ALA A 1 137 ? -6.196 6.151 -5.237 1.00 85.38 137 ALA A C 1
ATOM 1109 O O . ALA A 1 137 ? -5.605 7.112 -4.750 1.00 85.38 137 ALA A O 1
ATOM 1110 N N . PHE A 1 138 ? -7.520 6.068 -5.237 1.00 85.50 138 PHE A N 1
ATOM 1111 C CA . PHE A 1 138 ? -8.366 6.974 -4.478 1.00 85.50 138 PHE A CA 1
ATOM 1112 C C . PHE A 1 138 ? -9.543 6.234 -3.859 1.00 85.50 138 PHE A C 1
ATOM 1114 O O . PHE A 1 138 ? -9.985 5.185 -4.333 1.00 85.50 138 PHE A O 1
ATOM 1121 N N . GLN A 1 139 ? -10.071 6.817 -2.797 1.00 80.94 139 GLN A N 1
ATOM 1122 C CA . GLN A 1 139 ? -11.224 6.311 -2.089 1.00 80.94 139 GLN A CA 1
ATOM 1123 C C . GLN A 1 139 ? -12.139 7.467 -1.709 1.00 80.94 139 GLN A C 1
ATOM 1125 O O . GLN A 1 139 ? -11.689 8.530 -1.283 1.00 80.94 139 GLN A O 1
ATOM 1130 N N . TYR A 1 140 ? -13.439 7.242 -1.870 1.00 80.75 140 TYR A N 1
ATOM 1131 C CA . TYR A 1 140 ? -14.483 8.149 -1.421 1.00 80.75 140 TYR A CA 1
ATOM 1132 C C . TYR A 1 140 ? -15.368 7.437 -0.394 1.00 80.75 140 TYR A C 1
ATOM 1134 O O . TYR A 1 140 ? -16.114 6.500 -0.710 1.00 80.75 140 TYR A O 1
ATOM 1142 N N . GLY A 1 141 ? -15.245 7.876 0.856 1.00 73.31 141 GLY A N 1
ATOM 1143 C CA . GLY A 1 141 ? -15.896 7.292 2.020 1.00 73.31 141 GLY A CA 1
ATOM 1144 C C . GLY A 1 141 ? -15.616 5.795 2.151 1.00 73.31 141 GLY A C 1
ATOM 1145 O O . GLY A 1 141 ? -14.509 5.318 1.911 1.00 73.31 141 GLY A O 1
ATOM 1146 N N . SER A 1 142 ? -16.649 5.035 2.514 1.00 68.81 142 SER A N 1
ATOM 1147 C CA . SER A 1 142 ? -16.594 3.566 2.603 1.00 68.81 142 SER A CA 1
ATOM 1148 C C . SER A 1 142 ? -17.228 2.860 1.399 1.00 68.81 142 SER A C 1
ATOM 1150 O O . SER A 1 142 ? -17.446 1.653 1.441 1.00 68.81 142 SER A O 1
ATOM 1152 N N . THR A 1 143 ? -17.568 3.602 0.342 1.00 73.81 143 THR A N 1
ATOM 1153 C CA . THR A 1 143 ? -18.394 3.084 -0.760 1.00 73.81 143 THR A CA 1
ATOM 1154 C C . THR A 1 143 ? -17.597 2.846 -2.030 1.00 73.81 143 THR A C 1
ATOM 1156 O O . THR A 1 143 ? -17.826 1.850 -2.710 1.00 73.81 143 THR A O 1
ATOM 1159 N N . VAL A 1 144 ? -16.686 3.757 -2.375 1.00 80.06 144 VAL A N 1
ATOM 1160 C CA . VAL A 1 144 ? -15.971 3.704 -3.652 1.00 80.06 144 VAL A CA 1
ATOM 1161 C C . VAL A 1 144 ? -14.481 3.628 -3.390 1.00 80.06 144 VAL A C 1
ATOM 1163 O O . VAL A 1 144 ? -13.910 4.537 -2.792 1.00 80.06 144 VAL A O 1
ATOM 1166 N N . TYR A 1 145 ? -13.868 2.561 -3.890 1.00 81.81 145 TYR A N 1
ATOM 1167 C CA . TYR A 1 145 ? -12.427 2.400 -3.994 1.00 81.81 145 TYR A CA 1
ATOM 1168 C C . TYR A 1 145 ? -12.060 2.239 -5.466 1.00 81.81 145 TYR A C 1
ATOM 1170 O O . TYR A 1 145 ? -12.677 1.446 -6.180 1.00 81.81 145 TYR A O 1
ATOM 1178 N N . PHE A 1 146 ? -11.063 2.989 -5.917 1.00 85.06 146 PHE A N 1
ATOM 1179 C CA . PHE A 1 146 ? -10.517 2.879 -7.258 1.00 85.06 146 PHE A CA 1
ATOM 1180 C C . PHE A 1 146 ? -8.999 2.850 -7.176 1.00 85.06 146 PHE A C 1
ATOM 1182 O O . PHE A 1 146 ? -8.384 3.695 -6.527 1.00 85.06 146 PHE A O 1
ATOM 1189 N N . SER A 1 147 ? -8.397 1.898 -7.873 1.00 86.25 147 SER A N 1
ATOM 1190 C CA . SER A 1 147 ? -6.954 1.810 -8.035 1.00 86.25 147 SER A CA 1
ATOM 1191 C C . SER A 1 147 ? -6.639 1.458 -9.479 1.00 86.25 147 SER A C 1
ATOM 1193 O O . SER A 1 147 ? -7.335 0.659 -10.107 1.00 86.25 147 SER A O 1
ATOM 1195 N N . THR A 1 148 ? -5.611 2.107 -10.007 1.00 88.44 148 THR A N 1
ATOM 1196 C CA . THR A 1 148 ? -5.069 1.860 -11.333 1.00 88.44 148 THR A CA 1
ATOM 1197 C C . THR A 1 148 ? -3.559 2.004 -11.278 1.00 88.44 148 THR A C 1
ATOM 1199 O O . THR A 1 148 ? -3.037 2.920 -10.645 1.00 88.44 148 THR A O 1
ATOM 1202 N N . SER A 1 149 ? -2.864 1.142 -12.005 1.00 88.44 149 SER A N 1
ATOM 1203 C CA . SER A 1 149 ? -1.433 1.269 -12.243 1.00 88.44 149 SER A CA 1
ATOM 1204 C C . SER A 1 149 ? -1.170 1.406 -13.738 1.00 88.44 149 SER A C 1
ATOM 1206 O O . SER A 1 149 ? -1.890 0.852 -14.574 1.00 88.44 149 SER A O 1
ATOM 1208 N N . ALA A 1 150 ? -0.162 2.198 -14.085 1.00 88.88 150 ALA A N 1
ATOM 1209 C CA . ALA A 1 150 ? 0.334 2.334 -15.445 1.00 88.88 150 ALA A CA 1
ATOM 1210 C C . ALA A 1 150 ? 1.828 2.021 -15.449 1.00 88.88 150 ALA A C 1
ATOM 1212 O O . ALA A 1 150 ? 2.627 2.741 -14.851 1.00 88.88 150 ALA A O 1
ATOM 1213 N N . GLN A 1 151 ? 2.194 0.937 -16.130 1.00 88.12 151 GLN A N 1
ATOM 1214 C CA . GLN A 1 151 ? 3.547 0.396 -16.105 1.00 88.12 151 GLN A CA 1
ATOM 1215 C C . GLN A 1 151 ? 4.196 0.468 -17.482 1.00 88.12 151 GLN A C 1
ATOM 1217 O O . GLN A 1 151 ? 3.580 0.152 -18.499 1.00 88.12 151 GLN A O 1
ATOM 1222 N N . VAL A 1 152 ? 5.470 0.847 -17.496 1.00 84.31 152 VAL A N 1
ATOM 1223 C CA . VAL A 1 152 ? 6.357 0.722 -18.651 1.00 84.31 152 VAL A CA 1
ATOM 1224 C C . VAL A 1 152 ? 7.376 -0.360 -18.317 1.00 84.31 152 VAL A C 1
ATOM 1226 O O . VAL A 1 152 ? 8.228 -0.187 -17.444 1.00 84.31 152 VAL A O 1
ATOM 1229 N N . ALA A 1 153 ? 7.266 -1.493 -19.003 1.00 78.69 153 ALA A N 1
ATOM 1230 C CA . ALA A 1 153 ? 8.106 -2.667 -18.812 1.00 78.69 153 ALA A CA 1
ATOM 1231 C C . ALA A 1 153 ? 8.493 -3.277 -20.163 1.00 78.69 153 ALA A C 1
ATOM 1233 O O . ALA A 1 153 ? 7.894 -2.971 -21.195 1.00 78.69 153 ALA A O 1
ATOM 1234 N N . ILE A 1 154 ? 9.491 -4.158 -20.151 1.00 71.44 154 ILE A N 1
ATOM 1235 C CA . ILE A 1 154 ? 9.875 -4.919 -21.340 1.00 71.44 154 ILE A CA 1
ATOM 1236 C C . ILE A 1 154 ? 8.973 -6.149 -21.428 1.00 71.44 154 ILE A C 1
ATOM 1238 O O . ILE A 1 154 ? 8.881 -6.886 -20.455 1.00 71.44 154 ILE A O 1
ATOM 1242 N N . GLY A 1 155 ? 8.304 -6.357 -22.564 1.00 62.53 155 GLY A N 1
ATOM 1243 C CA . GLY A 1 155 ? 7.386 -7.481 -22.778 1.00 62.53 155 GLY A CA 1
ATOM 1244 C C . GLY A 1 155 ? 8.087 -8.835 -22.955 1.00 62.53 155 GLY A C 1
ATOM 1245 O O . GLY A 1 155 ? 9.217 -8.897 -23.434 1.00 62.53 155 GLY A O 1
ATOM 1246 N N . ALA A 1 156 ? 7.385 -9.925 -22.620 1.00 59.56 156 ALA A N 1
ATOM 1247 C CA . ALA A 1 156 ? 7.882 -11.299 -22.773 1.00 59.56 156 ALA A CA 1
ATOM 1248 C C . ALA A 1 156 ? 8.100 -11.684 -24.243 1.00 59.56 156 ALA A C 1
ATOM 1250 O O . ALA A 1 156 ? 9.015 -12.433 -24.579 1.00 59.56 156 ALA A O 1
ATOM 1251 N N . PHE A 1 157 ? 7.251 -11.145 -25.118 1.00 57.53 157 PHE A N 1
ATOM 1252 C CA . PHE A 1 157 ? 7.294 -11.351 -26.556 1.00 57.53 157 PHE A CA 1
ATOM 1253 C C . PHE A 1 157 ? 7.678 -10.032 -27.217 1.00 57.53 157 PHE A C 1
ATOM 1255 O O . PHE A 1 157 ? 6.833 -9.199 -27.533 1.00 57.53 157 PHE A O 1
ATOM 1262 N N . SER A 1 158 ? 8.980 -9.830 -27.376 1.00 55.81 158 SER A N 1
ATOM 1263 C CA . SER A 1 158 ? 9.507 -8.858 -28.325 1.00 55.81 158 SER A CA 1
ATOM 1264 C C . SER A 1 158 ? 9.653 -9.584 -29.657 1.00 55.81 158 SER A C 1
ATOM 1266 O O . SER A 1 158 ? 10.461 -10.510 -29.774 1.00 55.81 158 SER A O 1
ATOM 1268 N N . GLU A 1 159 ? 8.821 -9.238 -30.638 1.00 48.72 159 GLU A N 1
ATOM 1269 C CA . GLU A 1 159 ? 9.012 -9.730 -31.998 1.00 48.72 159 GLU A CA 1
ATOM 1270 C C . GLU A 1 159 ? 10.326 -9.127 -32.501 1.00 48.72 159 GLU A C 1
ATOM 1272 O O . GLU A 1 159 ? 10.472 -7.907 -32.600 1.00 48.72 159 GLU A O 1
ATOM 1277 N N . LYS A 1 160 ? 11.330 -9.983 -32.728 1.00 53.22 160 LYS A N 1
ATOM 1278 C CA . LYS A 1 160 ? 12.609 -9.547 -33.278 1.00 53.22 160 LYS A CA 1
ATOM 1279 C C . LYS A 1 160 ? 12.342 -8.996 -34.674 1.00 53.22 160 LYS A C 1
ATOM 1281 O O . LYS A 1 160 ? 12.254 -9.762 -35.630 1.00 53.22 160 LYS A O 1
ATOM 1286 N N . HIS A 1 161 ? 12.289 -7.676 -34.816 1.00 42.31 161 HIS A N 1
ATOM 1287 C CA . HIS A 1 161 ? 12.685 -7.073 -36.077 1.00 42.31 161 HIS A CA 1
ATOM 1288 C C . HIS A 1 161 ? 14.213 -7.144 -36.131 1.00 42.31 161 HIS A C 1
ATOM 1290 O O . HIS A 1 161 ? 14.918 -6.186 -35.832 1.00 42.31 161 HIS A O 1
ATOM 1296 N N . ASP A 1 162 ? 14.713 -8.345 -36.423 1.00 44.66 162 ASP A N 1
ATOM 1297 C CA . ASP A 1 162 ? 16.116 -8.594 -36.728 1.00 44.66 162 ASP A CA 1
ATOM 1298 C C . ASP A 1 162 ? 16.342 -8.035 -38.139 1.00 44.66 162 ASP A C 1
ATOM 1300 O O . ASP A 1 162 ? 16.249 -8.742 -39.145 1.00 44.66 162 ASP A O 1
ATOM 1304 N N . SER A 1 163 ? 16.494 -6.712 -38.251 1.00 43.16 163 SER A N 1
ATOM 1305 C CA . SER A 1 163 ? 17.112 -6.155 -39.445 1.00 43.16 163 SER A CA 1
ATOM 1306 C C . SER A 1 163 ? 18.520 -6.728 -39.484 1.00 43.16 163 SER A C 1
ATOM 1308 O O . SER A 1 163 ? 19.286 -6.521 -38.549 1.00 43.16 163 SER A O 1
ATOM 1310 N N . SER A 1 164 ? 18.869 -7.421 -40.565 1.00 47.69 164 SER A N 1
ATOM 1311 C CA . SER A 1 164 ? 20.210 -7.957 -40.841 1.00 47.69 164 SER A CA 1
ATOM 1312 C C . SER A 1 164 ? 21.328 -6.902 -40.862 1.00 47.69 164 SER A C 1
ATOM 1314 O O . SER A 1 164 ? 22.474 -7.230 -41.156 1.00 47.69 164 SER A O 1
ATOM 1316 N N . ASP A 1 165 ? 20.991 -5.648 -40.584 1.00 49.91 165 ASP A N 1
ATOM 1317 C CA . ASP A 1 165 ? 21.915 -4.555 -40.374 1.00 49.91 165 ASP A CA 1
ATOM 1318 C C . ASP A 1 165 ? 22.314 -4.552 -38.896 1.00 49.91 165 ASP A C 1
ATOM 1320 O O . ASP A 1 165 ? 21.556 -4.149 -38.014 1.00 49.91 165 ASP A O 1
ATOM 1324 N N . GLU A 1 166 ? 23.514 -5.071 -38.661 1.00 47.41 166 GLU A N 1
ATOM 1325 C CA . GLU A 1 166 ? 24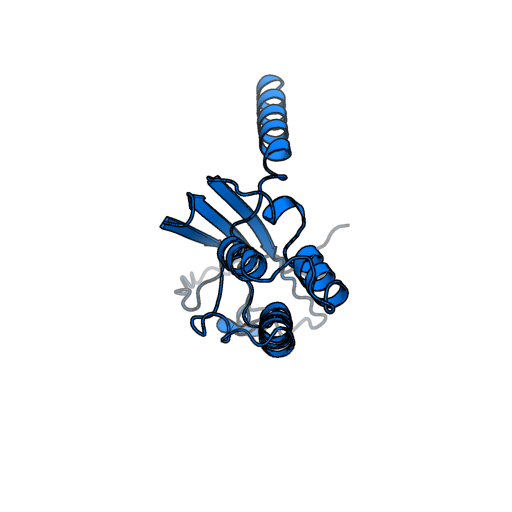.310 -5.011 -37.439 1.00 47.41 166 GLU A CA 1
ATOM 1326 C C . GLU A 1 166 ? 24.096 -3.668 -36.714 1.00 47.41 166 GLU A C 1
ATOM 1328 O O . GLU A 1 166 ? 24.647 -2.642 -37.106 1.00 47.41 166 GLU A O 1
ATOM 1333 N N . TYR A 1 167 ? 23.235 -3.646 -35.688 1.00 45.72 167 TYR A N 1
ATOM 1334 C CA . TYR A 1 167 ? 22.995 -2.443 -34.892 1.00 45.72 167 TYR A CA 1
ATOM 1335 C C . TYR A 1 167 ? 24.265 -2.176 -34.067 1.00 45.72 167 TYR A C 1
ATOM 1337 O O . TYR A 1 167 ? 24.569 -2.960 -33.168 1.00 45.72 167 TYR A O 1
ATOM 1345 N N . PRO A 1 168 ? 25.036 -1.107 -34.344 1.00 45.22 168 PRO A N 1
ATOM 1346 C CA . PRO A 1 168 ? 26.388 -0.948 -33.808 1.00 45.22 168 PRO A CA 1
ATOM 1347 C C . PRO A 1 168 ? 26.399 -0.334 -32.400 1.00 45.22 168 PRO A C 1
ATOM 1349 O O . PRO A 1 168 ? 27.416 0.197 -31.971 1.00 45.22 168 PRO A O 1
ATOM 1352 N N . GLY A 1 169 ? 25.261 -0.338 -31.700 1.00 47.84 169 GLY A N 1
ATOM 1353 C CA . GLY A 1 169 ? 25.107 0.298 -30.397 1.00 47.84 169 GLY A CA 1
ATOM 1354 C C . GLY A 1 169 ? 24.550 -0.663 -29.349 1.00 47.84 169 GLY A C 1
ATOM 1355 O O . GLY A 1 169 ? 23.774 -1.560 -29.693 1.00 47.84 169 GLY A O 1
ATOM 1356 N N . PRO A 1 170 ? 24.897 -0.478 -28.066 1.00 39.62 170 PRO A N 1
ATOM 1357 C CA . PRO A 1 170 ? 24.344 -1.286 -26.991 1.00 39.62 170 PRO A CA 1
ATOM 1358 C C . PRO A 1 170 ? 22.816 -1.161 -26.950 1.00 39.62 170 PRO A C 1
ATOM 1360 O O . PRO A 1 170 ? 22.243 -0.070 -27.014 1.00 39.62 170 PRO A O 1
ATOM 1363 N N . ILE A 1 171 ? 22.136 -2.304 -26.850 1.00 41.28 171 ILE A N 1
ATOM 1364 C CA . ILE A 1 171 ? 20.683 -2.361 -26.686 1.00 41.28 171 ILE A CA 1
ATOM 1365 C C . ILE A 1 171 ? 20.384 -2.239 -25.188 1.00 41.28 171 ILE A C 1
ATOM 1367 O O . ILE A 1 171 ? 20.548 -3.191 -24.428 1.00 41.28 171 ILE A O 1
ATOM 1371 N N . GLY A 1 172 ? 19.949 -1.050 -24.765 1.00 47.25 172 GLY A N 1
ATOM 1372 C CA . GLY A 1 172 ? 19.706 -0.701 -23.360 1.00 47.25 172 GLY A CA 1
ATOM 1373 C C . GLY A 1 172 ? 20.880 0.049 -22.720 1.00 47.25 172 GLY A C 1
ATOM 1374 O O . GLY A 1 172 ? 21.822 0.441 -23.398 1.00 47.25 172 GLY A O 1
ATOM 1375 N N . ALA A 1 173 ? 20.834 0.258 -21.402 1.00 41.88 173 ALA A N 1
ATOM 1376 C CA . ALA A 1 173 ? 21.949 0.828 -20.634 1.00 41.88 173 ALA A CA 1
ATOM 1377 C C . ALA A 1 173 ? 23.016 -0.247 -20.329 1.00 41.88 173 ALA A C 1
ATOM 1379 O O . ALA A 1 173 ? 23.385 -0.472 -19.177 1.00 41.88 173 ALA A O 1
ATOM 1380 N N . LEU A 1 174 ? 23.444 -0.974 -21.362 1.00 42.31 174 LEU A N 1
ATOM 1381 C CA . LEU A 1 174 ? 24.586 -1.878 -21.294 1.00 42.31 174 LEU A CA 1
ATOM 1382 C C . LEU A 1 174 ? 25.819 -1.037 -21.606 1.00 42.31 174 LEU A C 1
ATOM 1384 O O . LEU A 1 174 ? 25.976 -0.560 -22.725 1.00 42.31 174 LEU A O 1
ATOM 1388 N N . PHE A 1 175 ? 26.646 -0.792 -20.598 1.00 45.44 175 PHE A N 1
ATOM 1389 C CA . PHE A 1 175 ? 27.867 -0.017 -20.762 1.00 45.44 175 PHE A CA 1
ATOM 1390 C C . PHE A 1 175 ? 29.040 -0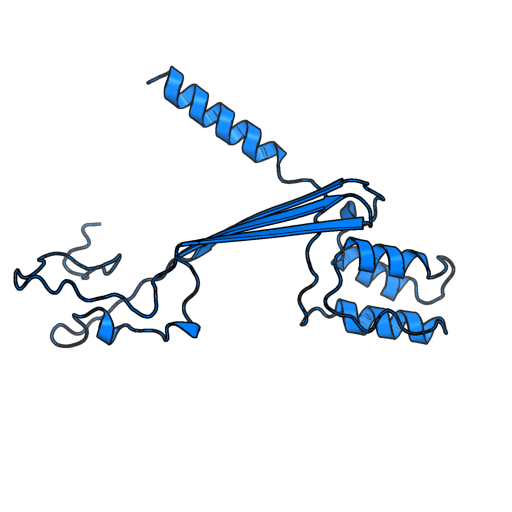.980 -20.911 1.00 45.44 175 PHE A C 1
ATOM 1392 O O . PHE A 1 175 ? 29.351 -1.715 -19.971 1.00 45.44 175 PHE A O 1
ATOM 1399 N N . ASP A 1 176 ? 29.693 -0.972 -22.074 1.00 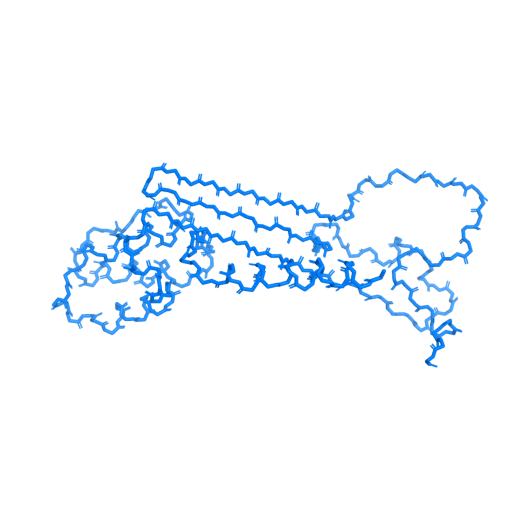47.44 176 ASP A N 1
ATOM 1400 C CA . ASP A 1 176 ? 31.008 -1.593 -22.202 1.00 47.44 176 ASP A CA 1
ATOM 1401 C C . ASP A 1 176 ? 32.018 -0.732 -21.431 1.00 47.44 176 ASP A C 1
ATOM 1403 O O . ASP A 1 176 ? 32.022 0.499 -21.532 1.00 47.44 176 ASP A O 1
ATOM 1407 N N . LYS A 1 177 ? 32.881 -1.372 -20.637 1.00 46.53 177 LYS A N 1
ATOM 1408 C CA . LYS A 1 177 ? 33.907 -0.691 -19.833 1.00 46.53 177 LYS A CA 1
ATOM 1409 C C . LYS A 1 177 ? 34.827 0.195 -20.681 1.00 46.53 177 LYS A C 1
ATOM 1411 O O . LYS A 1 177 ? 35.396 1.141 -20.148 1.00 46.53 177 LYS A O 1
ATOM 1416 N N . ASP A 1 178 ? 34.971 -0.118 -21.969 1.00 51.62 178 ASP A N 1
ATOM 1417 C CA . ASP A 1 178 ? 35.834 0.609 -22.900 1.00 51.62 178 ASP A CA 1
ATOM 1418 C C . ASP A 1 178 ? 35.098 1.765 -23.629 1.00 51.62 178 ASP A C 1
ATOM 1420 O O . ASP A 1 178 ? 35.746 2.569 -24.298 1.00 51.62 178 ASP A O 1
ATOM 1424 N N . GLU A 1 179 ? 33.773 1.915 -23.451 1.00 51.38 179 GLU A N 1
ATOM 1425 C CA . GLU A 1 179 ? 32.955 3.029 -23.983 1.00 51.38 179 GLU A CA 1
ATOM 1426 C C . GLU A 1 179 ? 32.557 4.078 -22.924 1.00 51.38 179 GLU A C 1
ATOM 1428 O O . GLU A 1 179 ? 32.089 5.168 -23.265 1.00 51.38 179 GLU A O 1
ATOM 1433 N N . VAL A 1 180 ? 32.761 3.799 -21.631 1.00 41.25 180 VAL A N 1
ATOM 1434 C CA . VAL A 1 180 ? 32.492 4.765 -20.552 1.00 41.25 180 VAL A CA 1
ATOM 1435 C C . VAL A 1 180 ? 33.646 5.764 -20.446 1.00 41.25 180 VAL A C 1
ATOM 1437 O O . VAL A 1 180 ? 34.649 5.519 -19.778 1.00 41.25 180 VAL A O 1
ATOM 1440 N N . ILE A 1 181 ? 33.493 6.925 -21.084 1.00 34.50 181 ILE A N 1
ATOM 1441 C CA . ILE A 1 181 ? 34.329 8.097 -20.802 1.00 34.50 181 ILE A CA 1
ATOM 1442 C C . ILE A 1 181 ? 33.791 8.749 -19.519 1.00 34.50 181 ILE A C 1
ATOM 1444 O 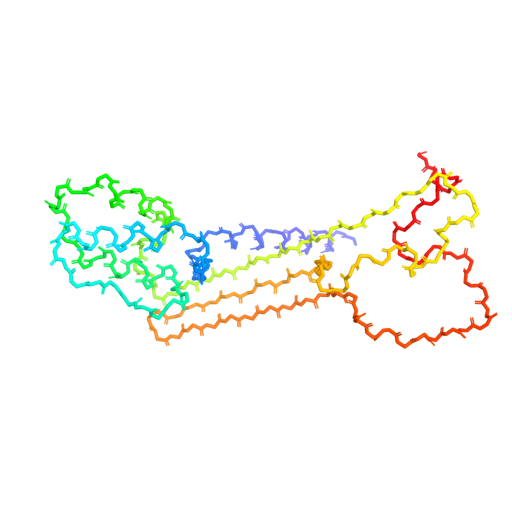O . ILE A 1 181 ? 32.672 9.265 -19.513 1.00 34.50 181 ILE A O 1
ATOM 1448 N N . LEU A 1 182 ? 34.578 8.679 -18.440 1.00 34.62 182 LEU A N 1
ATOM 1449 C CA . LEU A 1 182 ? 34.380 9.453 -17.205 1.00 34.62 182 LEU A CA 1
ATOM 1450 C C . LEU A 1 182 ? 34.579 10.956 -17.439 1.00 34.62 182 LEU A C 1
ATOM 1452 O O . LEU A 1 182 ? 35.541 11.319 -18.155 1.00 34.62 182 LEU A O 1
#

Sequence (182 aa):
MKNRILVLLLICAVFSTLTAAPSPAQIPMDSPIYQEMDTLFRLVGLPLPSASRPWNTNEAVKMLTMIPTDSPYEELRTIIEERLGPDNLTDQSFSWRFTPTINLEGYLHTNPTDFKTYQDWNRSYDDRKPMVDLDFAFQYGSTVYFSTSAQVAIGAFSEKHDSSDEYPGPIGALFDKDEVIL

pLDDT: mean 74.6, std 15.8, range [34.5, 94.62]